Protein AF-A0A158D4U9-F1 (afdb_monomer)

Solvent-accessible surface area (backbone atoms only — not comparable to full-atom values): 8202 Å² total; per-residue (Å²): 116,71,93,64,91,83,51,70,52,77,47,79,44,82,59,82,70,25,28,38,44,34,39,35,27,70,42,85,92,40,85,84,39,34,45,73,48,38,36,74,44,50,51,85,52,61,66,67,62,52,49,50,52,45,54,51,53,50,54,55,55,58,64,53,73,32,64,37,84,50,100,93,41,76,37,64,62,66,95,63,77,70,68,45,83,41,81,60,82,47,86,91,68,73,50,56,20,34,29,42,83,37,38,83,38,50,49,69,58,53,56,58,44,50,62,83,49,74,94,62,88,86,86,87,84,90,74,60,72,50,56,89,132

Sequence (133 aa):
MDDNDHEFHFRSLLLGDQLSLEAFELVGDDETAGYRFQILGEAESEPFALLGRLVQKMKRALSMKHLEPDAGRLLIANTTVRGRIEWNGEEHAPQPCVMIDGRRIEWNDLGAMLLAFEGWQFRLEMLDPSDEA

Organism: NCBI:txid1777136

InterPro domains:
  IPR056103 Domain of unknown function DUF7686 [PF24735] (2-63)
  IPR056130 Domain of unknown function DUF7713 [PF24828] (68-131)

Nearest PDB structures (foldseek):
  4z9c-assembly1_F  TM=3.359E-01  e=3.058E+00  Escherichia coli
  7k7h-assembly1_B  TM=2.308E-01  e=2.185E+00  Salmonella enterica subsp. enterica serovar Typhi str. CT18
  5h9m-assembly1_B  TM=3.360E-01  e=5.065E+00  Homo sapiens
  6p4t-assembly1_B  TM=1.968E-01  e=2.066E+00  Salmonella enterica subsp. enterica serovar Typhi str. CT18

pLDDT: mean 91.21, std 8.39, range [47.28, 97.62]

Foldseek 3Di:
DPPDDWDWDWDWDDDPQKIKIKIFTDDDPDSPFFDIAIAMDTNPDDVVVRVVVRVVLVVVQLVDAQWDDDPNAIAGPDQDWDWDWAWPPDDPDTDIWTQTSRHTGRPVSVVVNCVVVPPDDDDDDDDDRNDRD

Structure (mmCIF, N/CA/C/O backbone):
data_AF-A0A158D4U9-F1
#
_entry.id   AF-A0A158D4U9-F1
#
loop_
_atom_site.group_PDB
_atom_site.id
_atom_site.type_symbol
_atom_site.label_atom_id
_atom_site.label_alt_id
_atom_site.label_comp_id
_atom_site.label_asym_id
_atom_site.label_entity_id
_atom_site.label_seq_id
_atom_site.pdbx_PDB_ins_code
_atom_site.Cartn_x
_atom_site.Cartn_y
_atom_site.Cartn_z
_atom_site.occupancy
_atom_site.B_iso_or_equiv
_atom_site.auth_seq_id
_atom_site.auth_comp_id
_atom_site.auth_asym_id
_atom_site.auth_atom_id
_atom_site.pdbx_PDB_model_num
ATOM 1 N N . MET A 1 1 ? -2.105 -15.435 -5.630 1.00 47.28 1 MET A N 1
ATOM 2 C CA . MET A 1 1 ? -1.855 -15.099 -4.216 1.00 47.28 1 MET A CA 1
ATOM 3 C C . MET A 1 1 ? -0.358 -14.913 -4.117 1.00 47.28 1 MET A C 1
ATOM 5 O O . MET A 1 1 ? 0.331 -15.713 -4.740 1.00 47.28 1 MET A O 1
ATOM 9 N N . ASP A 1 2 ? 0.124 -13.831 -3.504 1.00 55.16 2 ASP A N 1
ATOM 10 C CA . ASP A 1 2 ? 1.565 -13.699 -3.251 1.00 55.16 2 ASP A CA 1
ATOM 11 C C . ASP A 1 2 ? 1.991 -14.921 -2.426 1.00 55.16 2 ASP A C 1
ATOM 13 O O . ASP A 1 2 ? 1.305 -15.253 -1.461 1.00 55.16 2 ASP A O 1
ATOM 17 N N . ASP A 1 3 ? 3.027 -15.641 -2.854 1.00 57.16 3 ASP A N 1
ATOM 18 C CA . ASP A 1 3 ? 3.502 -16.867 -2.179 1.00 57.16 3 ASP A CA 1
ATOM 19 C C . ASP A 1 3 ? 4.420 -16.537 -0.986 1.00 57.16 3 ASP A C 1
ATOM 21 O O . ASP A 1 3 ? 5.090 -17.402 -0.431 1.00 57.16 3 ASP A O 1
ATOM 25 N N . ASN A 1 4 ? 4.472 -15.256 -0.611 1.00 70.44 4 ASN A N 1
ATOM 26 C CA . ASN A 1 4 ? 5.201 -14.773 0.545 1.00 70.44 4 ASN A CA 1
ATOM 27 C C . ASN A 1 4 ? 4.268 -14.710 1.753 1.00 70.44 4 ASN A C 1
ATOM 29 O O . ASN A 1 4 ? 3.173 -14.147 1.687 1.00 70.44 4 ASN A O 1
ATOM 33 N N . ASP A 1 5 ? 4.742 -15.242 2.874 1.00 84.44 5 ASP A N 1
ATOM 34 C CA . ASP A 1 5 ? 4.102 -15.026 4.161 1.00 84.44 5 ASP A CA 1
ATOM 35 C C . ASP A 1 5 ? 4.150 -13.531 4.503 1.00 84.44 5 ASP A C 1
ATOM 37 O O . ASP A 1 5 ? 5.213 -12.907 4.490 1.00 84.44 5 ASP A O 1
ATOM 41 N N . HIS A 1 6 ? 2.984 -12.962 4.805 1.00 89.88 6 HIS A N 1
ATOM 42 C CA . HIS A 1 6 ? 2.847 -11.582 5.254 1.00 89.88 6 HIS A CA 1
ATOM 43 C C . HIS A 1 6 ? 2.480 -11.569 6.740 1.00 89.88 6 HIS A C 1
ATOM 45 O O . HIS A 1 6 ? 1.415 -12.062 7.127 1.00 89.88 6 HIS A O 1
ATOM 51 N N . GLU A 1 7 ? 3.335 -10.977 7.568 1.00 92.19 7 GLU A N 1
ATOM 52 C CA . GLU A 1 7 ? 3.076 -10.773 8.992 1.00 92.19 7 GLU A CA 1
ATOM 53 C C . GLU A 1 7 ? 2.678 -9.319 9.251 1.00 92.19 7 GLU A C 1
ATOM 55 O O . GLU A 1 7 ? 3.289 -8.401 8.710 1.00 92.19 7 GLU A O 1
ATOM 60 N N . PHE A 1 8 ? 1.645 -9.104 10.072 1.00 94.25 8 PHE A N 1
ATOM 61 C CA . PHE A 1 8 ? 1.103 -7.772 10.336 1.00 94.25 8 PHE A CA 1
ATOM 62 C C . PHE A 1 8 ? 0.988 -7.472 11.829 1.00 94.25 8 PHE A C 1
ATOM 64 O O . PHE A 1 8 ? 0.409 -8.252 12.589 1.00 94.25 8 PHE A O 1
ATOM 71 N N . HIS A 1 9 ? 1.425 -6.276 12.223 1.00 94.12 9 HIS A N 1
ATOM 72 C CA . HIS A 1 9 ? 1.076 -5.664 13.501 1.00 94.12 9 HIS A CA 1
ATOM 73 C C . HIS A 1 9 ? -0.171 -4.798 13.366 1.00 94.12 9 HIS A C 1
ATOM 75 O O . HIS A 1 9 ? -0.290 -3.993 12.443 1.00 94.12 9 HIS A O 1
ATOM 81 N N . PHE A 1 10 ? -1.083 -4.933 14.329 1.00 95.44 10 PHE A N 1
ATOM 82 C CA . PHE A 1 10 ? -2.295 -4.126 14.412 1.00 95.44 10 PHE A CA 1
ATOM 83 C C . PHE A 1 10 ? -2.167 -3.081 15.511 1.00 95.44 10 PHE A C 1
ATOM 85 O O . PHE A 1 10 ? -1.710 -3.375 16.617 1.00 95.44 10 PHE A O 1
ATOM 92 N N . ARG A 1 11 ? -2.627 -1.865 15.220 1.00 95.00 11 ARG A N 1
ATOM 93 C CA . ARG A 1 11 ? -2.657 -0.760 16.175 1.00 95.00 11 ARG A CA 1
ATOM 94 C C . ARG A 1 11 ? -4.037 -0.132 16.204 1.00 95.00 11 ARG A C 1
ATOM 96 O O . ARG A 1 11 ? -4.587 0.208 15.164 1.00 95.00 11 ARG A O 1
ATOM 103 N N . SER A 1 12 ? -4.568 0.042 17.407 1.00 94.69 12 SER A N 1
ATOM 104 C CA . SER A 1 12 ? -5.814 0.763 17.651 1.00 94.69 12 SER A CA 1
ATOM 105 C C . SER A 1 12 ? -5.493 2.109 18.289 1.00 94.69 12 SER A C 1
ATOM 107 O O . SER A 1 12 ? -4.764 2.159 19.279 1.00 94.69 12 SER A O 1
ATOM 109 N N . LEU A 1 13 ? -6.042 3.190 17.746 1.00 94.50 13 LEU A N 1
ATOM 110 C CA . LEU A 1 13 ? -5.866 4.555 18.236 1.00 94.50 13 LEU A CA 1
ATOM 111 C C . LEU A 1 13 ? -7.242 5.172 18.504 1.00 94.50 13 LEU A C 1
ATOM 113 O O . LEU A 1 13 ? -8.084 5.219 17.612 1.00 94.50 13 LEU A O 1
ATOM 117 N N . LEU A 1 14 ? -7.463 5.660 19.725 1.00 94.38 14 LEU A N 1
ATOM 118 C CA . LEU A 1 14 ? -8.637 6.466 20.069 1.00 94.38 14 LEU A CA 1
ATOM 119 C C . LEU A 1 14 ? -8.307 7.939 19.826 1.00 94.38 14 LEU A C 1
ATOM 121 O O . LEU A 1 14 ? -7.424 8.501 20.476 1.00 94.38 14 LEU A O 1
ATOM 125 N N . LEU A 1 15 ? -9.008 8.549 18.878 1.00 92.56 15 LEU A N 1
ATOM 126 C CA . LEU A 1 15 ? -8.791 9.906 18.388 1.00 92.56 15 LEU A CA 1
ATOM 127 C C . LEU A 1 15 ? -10.029 10.757 18.692 1.00 92.56 15 LEU A C 1
ATOM 129 O O . LEU A 1 15 ? -10.782 11.128 17.799 1.00 92.56 15 LEU A O 1
ATOM 133 N N . GLY A 1 16 ? -10.267 11.040 19.974 1.00 92.50 16 GLY A N 1
ATOM 134 C CA . GLY A 1 16 ? -11.455 11.784 20.399 1.00 92.50 16 GLY A CA 1
ATOM 135 C C . GLY A 1 16 ? -12.738 10.988 20.156 1.00 92.50 16 GLY A C 1
ATOM 136 O O . GLY A 1 16 ? -12.972 9.987 20.829 1.00 92.50 16 GLY A O 1
ATOM 137 N N . ASP A 1 17 ? -13.560 11.443 19.214 1.00 94.38 17 ASP A N 1
ATOM 138 C CA . ASP A 1 17 ? -14.808 10.800 18.787 1.00 94.38 17 ASP A CA 1
ATOM 139 C C . ASP A 1 17 ? -14.606 9.736 17.693 1.00 94.38 17 ASP A C 1
ATOM 141 O O . ASP A 1 17 ? -15.576 9.129 17.234 1.00 94.38 17 ASP A O 1
ATOM 145 N N . GLN A 1 18 ? -13.356 9.456 17.315 1.00 95.44 18 GLN A N 1
ATOM 146 C CA 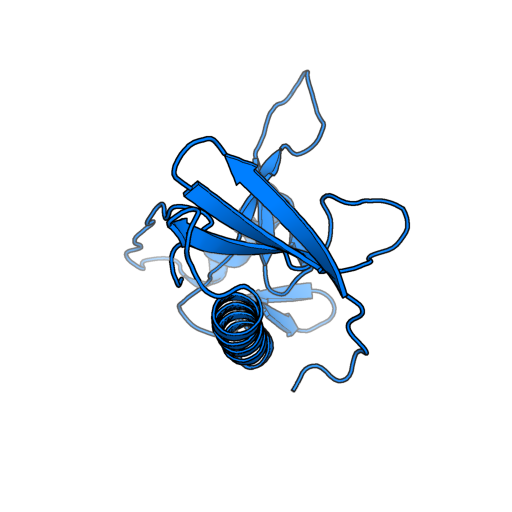. GLN A 1 18 ? -12.999 8.447 16.321 1.00 95.44 18 GLN A CA 1
ATOM 147 C C . GLN A 1 18 ? -12.160 7.304 16.900 1.00 95.44 18 GLN A C 1
ATOM 149 O O . GLN A 1 18 ? -11.368 7.468 17.830 1.00 95.44 18 GLN A O 1
ATOM 154 N N . LEU A 1 19 ? -12.295 6.133 16.284 1.00 94.88 19 LEU A N 1
ATOM 155 C CA . LEU A 1 19 ? -11.451 4.961 16.474 1.00 94.88 19 LEU A CA 1
ATOM 156 C C . LEU A 1 19 ? -10.737 4.659 15.153 1.00 94.88 19 LEU A C 1
ATOM 158 O O . LEU A 1 19 ? -11.383 4.356 14.151 1.00 94.88 19 LEU A O 1
ATOM 162 N N . SER A 1 20 ? -9.407 4.721 15.148 1.00 96.12 20 SER A N 1
ATOM 163 C CA . SER A 1 20 ? -8.584 4.285 14.019 1.00 96.12 20 SER A CA 1
ATOM 164 C C . SER A 1 20 ? -8.016 2.903 14.297 1.00 96.12 20 SER A C 1
ATOM 166 O O . SER A 1 20 ? -7.442 2.664 15.362 1.00 96.12 20 SER A O 1
ATOM 168 N N . LEU A 1 21 ? -8.172 1.996 13.337 1.00 97.25 21 LEU A N 1
ATOM 169 C CA . LEU A 1 21 ? -7.513 0.701 13.354 1.00 97.25 21 LEU A CA 1
ATOM 170 C C . LEU A 1 21 ? -6.584 0.599 12.149 1.00 97.25 21 LEU A C 1
ATOM 172 O O . LEU A 1 21 ? -7.001 0.753 11.000 1.00 97.25 21 LEU A O 1
ATOM 176 N N . GLU A 1 22 ? -5.319 0.334 12.434 1.00 96.19 22 GLU A N 1
ATOM 177 C CA . GLU A 1 22 ? -4.237 0.285 11.465 1.00 96.19 22 GLU A CA 1
ATOM 178 C C . GLU A 1 22 ? -3.595 -1.103 11.449 1.00 96.19 22 GLU A C 1
ATOM 180 O O . GLU A 1 22 ? -3.533 -1.776 12.480 1.00 96.19 22 GLU A O 1
ATOM 185 N N . ALA A 1 23 ? -3.095 -1.511 10.285 1.00 95.81 23 ALA A N 1
ATOM 186 C CA . ALA A 1 23 ? -2.261 -2.693 10.111 1.00 95.81 23 ALA A CA 1
ATOM 187 C C . ALA A 1 23 ? -0.984 -2.326 9.349 1.00 95.81 23 ALA A C 1
ATOM 189 O O . ALA A 1 23 ? -1.052 -1.614 8.344 1.00 95.81 23 ALA A O 1
ATOM 190 N N . PHE A 1 24 ? 0.151 -2.838 9.819 1.00 93.44 24 PHE A N 1
ATOM 191 C CA . PHE A 1 24 ? 1.490 -2.594 9.281 1.00 93.44 24 PHE A CA 1
ATOM 192 C C . PHE A 1 24 ? 2.162 -3.926 9.025 1.00 93.44 24 PHE A C 1
ATOM 194 O O . PHE A 1 24 ? 2.216 -4.759 9.930 1.00 93.44 24 PHE A O 1
ATOM 201 N N . GLU A 1 25 ? 2.633 -4.137 7.806 1.00 93.81 25 GLU A N 1
ATOM 202 C CA . GLU A 1 25 ? 3.420 -5.316 7.486 1.00 93.81 25 GLU A CA 1
ATOM 203 C C . GLU A 1 25 ? 4.803 -5.227 8.135 1.00 93.81 25 GLU A C 1
ATOM 205 O O . GLU A 1 25 ? 5.438 -4.174 8.126 1.00 93.81 25 GLU A O 1
ATOM 210 N N . LEU A 1 26 ? 5.280 -6.340 8.684 1.00 88.94 26 LEU A N 1
ATOM 211 C CA . LEU A 1 26 ? 6.629 -6.434 9.223 1.00 88.94 26 LEU A CA 1
ATOM 212 C C . LEU A 1 26 ? 7.617 -6.735 8.098 1.00 88.94 26 LEU A C 1
ATOM 214 O O . LEU A 1 26 ? 7.753 -7.878 7.662 1.00 88.94 26 LEU A O 1
ATOM 218 N N . VAL A 1 27 ? 8.317 -5.700 7.634 1.00 84.25 27 VAL A N 1
ATOM 219 C CA . VAL A 1 27 ? 9.345 -5.811 6.593 1.00 84.25 27 VAL A CA 1
ATOM 220 C C . VAL A 1 27 ? 10.684 -5.314 7.134 1.00 84.25 27 VAL A C 1
ATOM 222 O O . VAL A 1 27 ? 11.019 -4.135 7.047 1.00 84.25 27 VAL A O 1
ATOM 225 N N . GLY A 1 28 ? 11.478 -6.235 7.687 1.00 76.62 28 GLY A N 1
ATOM 226 C CA . GLY A 1 28 ? 12.764 -5.897 8.304 1.00 76.62 28 GLY A CA 1
ATOM 227 C C . GLY A 1 28 ? 12.606 -4.918 9.474 1.00 76.62 28 GLY A C 1
ATOM 228 O O . GLY A 1 28 ? 11.664 -5.041 10.252 1.00 76.62 28 GLY A O 1
ATOM 229 N N . ASP A 1 29 ? 13.522 -3.952 9.581 1.00 68.56 29 ASP A N 1
ATOM 230 C CA . ASP A 1 29 ? 13.524 -2.929 10.643 1.00 68.56 29 ASP A CA 1
ATOM 231 C C . ASP A 1 29 ? 12.821 -1.614 10.233 1.00 68.56 29 ASP A C 1
ATOM 233 O O . ASP A 1 29 ? 12.822 -0.648 10.996 1.00 68.56 29 ASP A O 1
ATOM 237 N N . ASP A 1 30 ? 12.247 -1.542 9.026 1.00 70.69 30 ASP A N 1
ATOM 238 C CA . ASP A 1 30 ? 11.625 -0.326 8.493 1.00 70.69 30 ASP A CA 1
ATOM 239 C C . ASP A 1 30 ? 10.093 -0.394 8.593 1.00 70.69 30 ASP A C 1
ATOM 241 O O . ASP A 1 30 ? 9.421 -0.986 7.752 1.00 70.69 30 ASP A O 1
ATOM 245 N N . GLU A 1 31 ? 9.526 0.269 9.606 1.00 63.50 31 GLU A N 1
ATOM 246 C CA . GLU A 1 31 ? 8.068 0.370 9.799 1.00 63.50 31 GLU A CA 1
ATOM 247 C C . GLU A 1 31 ? 7.343 1.134 8.669 1.00 63.50 31 GLU A C 1
ATOM 249 O O . GLU A 1 31 ? 6.109 1.128 8.607 1.00 63.50 31 GLU A O 1
ATOM 254 N N . THR A 1 32 ? 8.079 1.827 7.791 1.00 69.75 32 THR A N 1
ATOM 255 C CA . THR A 1 32 ? 7.515 2.522 6.622 1.00 69.75 32 THR A CA 1
ATOM 256 C C . THR A 1 32 ? 7.455 1.634 5.379 1.00 69.75 32 THR A C 1
ATOM 258 O O . THR A 1 32 ? 6.706 1.939 4.439 1.00 69.75 32 THR A O 1
ATOM 261 N N . ALA A 1 33 ? 8.185 0.517 5.389 1.00 76.38 33 ALA A N 1
ATOM 262 C CA . ALA A 1 33 ? 8.176 -0.480 4.335 1.00 76.38 33 ALA A CA 1
ATOM 263 C C . ALA A 1 33 ? 6.926 -1.377 4.416 1.00 76.38 33 ALA A C 1
ATOM 265 O O . ALA A 1 33 ? 6.164 -1.363 5.380 1.00 76.38 33 ALA A O 1
ATOM 266 N N . GLY A 1 34 ? 6.675 -2.139 3.352 1.00 91.56 34 GLY A N 1
ATOM 267 C CA . GLY A 1 34 ? 5.539 -3.051 3.284 1.00 91.56 34 GLY A CA 1
ATOM 268 C C . GLY A 1 34 ? 4.156 -2.421 3.080 1.00 91.56 34 GLY A C 1
ATOM 269 O O . GLY A 1 34 ? 3.954 -1.216 2.836 1.00 91.56 34 GLY A O 1
ATOM 270 N N . TYR A 1 35 ? 3.157 -3.295 3.143 1.00 93.94 35 TYR A N 1
ATOM 271 C CA . TYR A 1 35 ? 1.751 -2.929 3.134 1.00 93.94 35 TYR A CA 1
ATOM 272 C C . TYR A 1 35 ? 1.363 -2.191 4.419 1.00 93.94 35 TYR A C 1
ATOM 274 O O . TYR A 1 35 ? 1.741 -2.558 5.530 1.00 93.94 35 TYR A O 1
ATOM 282 N N . ARG A 1 36 ? 0.511 -1.177 4.261 1.00 94.69 36 ARG A N 1
ATOM 283 C CA . ARG A 1 36 ? -0.117 -0.461 5.369 1.00 94.69 36 ARG A CA 1
ATOM 284 C C . ARG A 1 36 ? -1.582 -0.244 5.055 1.00 94.69 36 ARG A C 1
ATOM 286 O O . ARG A 1 36 ? -1.928 0.135 3.937 1.00 94.69 36 ARG A O 1
ATOM 293 N N . PHE A 1 37 ? -2.424 -0.454 6.054 1.00 95.81 37 PHE A N 1
ATOM 294 C CA . PHE A 1 37 ? -3.864 -0.294 5.939 1.00 95.81 37 PHE A CA 1
ATOM 295 C C . PHE A 1 37 ? -4.396 0.488 7.128 1.00 95.81 37 PHE A C 1
ATOM 297 O O . PHE A 1 37 ? -3.902 0.340 8.243 1.00 95.81 37 PHE A O 1
ATOM 304 N N . GLN A 1 38 ? -5.430 1.285 6.892 1.00 96.50 38 GLN A N 1
ATOM 305 C CA . GLN A 1 38 ? -6.166 1.983 7.935 1.00 96.50 38 GLN A CA 1
ATOM 306 C C . GLN A 1 38 ? -7.664 1.873 7.664 1.00 96.50 38 GLN A C 1
ATOM 308 O O . GLN A 1 38 ? -8.098 1.767 6.512 1.00 96.50 38 GLN A O 1
ATOM 313 N N . ILE A 1 39 ? -8.448 1.895 8.734 1.00 97.06 39 ILE A N 1
ATOM 314 C CA . ILE A 1 39 ? -9.880 2.149 8.695 1.00 97.06 39 ILE A CA 1
ATOM 315 C C . ILE A 1 39 ? -10.263 3.046 9.872 1.00 97.06 39 ILE A C 1
ATOM 317 O O . ILE A 1 39 ? -9.723 2.900 10.970 1.00 97.06 39 ILE A O 1
ATOM 321 N N . LEU A 1 40 ? -11.197 3.963 9.634 1.00 95.88 40 LEU A N 1
ATOM 322 C CA . LEU A 1 40 ? -11.774 4.816 10.666 1.00 95.88 40 LEU A CA 1
ATOM 323 C C . LEU A 1 40 ? -13.187 4.336 11.009 1.00 95.88 40 LEU A C 1
ATOM 325 O O . LEU A 1 40 ? -13.957 3.911 10.142 1.00 95.88 40 LEU A O 1
ATOM 329 N N . GLY A 1 41 ? -13.514 4.403 12.291 1.00 94.88 41 GLY A N 1
ATOM 330 C CA . GLY A 1 41 ? -14.856 4.257 12.834 1.00 94.88 41 GLY A CA 1
ATOM 331 C C . GLY A 1 41 ? -15.135 5.348 13.864 1.00 94.88 41 GLY A C 1
ATOM 332 O O . GLY A 1 41 ? -14.249 6.115 14.236 1.00 94.88 41 GLY A O 1
ATOM 333 N N . GLU A 1 42 ? -16.370 5.408 14.343 1.00 95.31 42 GLU A N 1
ATOM 334 C CA . GLU A 1 42 ? -16.730 6.207 15.519 1.00 95.31 42 GLU A CA 1
ATOM 335 C C . GLU A 1 42 ? -16.095 5.597 16.779 1.00 95.31 42 GLU A C 1
ATOM 337 O O . GLU A 1 42 ? -15.865 4.386 16.821 1.00 95.31 42 GLU A O 1
ATOM 342 N N . ALA A 1 43 ? -15.841 6.394 17.818 1.00 92.00 43 ALA A N 1
ATOM 343 C CA . ALA A 1 43 ? -15.219 5.932 19.065 1.00 92.00 43 ALA A CA 1
ATOM 344 C C . ALA A 1 43 ? -15.986 4.787 19.751 1.00 92.00 43 ALA A C 1
ATOM 346 O O . ALA A 1 43 ? -15.375 3.946 20.407 1.00 92.00 43 ALA A O 1
ATOM 347 N N . GLU A 1 44 ? -17.309 4.729 19.572 1.00 91.88 44 GLU A N 1
ATOM 348 C CA . GLU A 1 44 ? -18.171 3.672 20.122 1.00 91.88 44 GLU A CA 1
ATOM 349 C C . GLU A 1 44 ? -18.337 2.465 19.182 1.00 91.88 44 GLU A C 1
ATOM 351 O O . GLU A 1 44 ? -19.089 1.535 19.481 1.00 91.88 44 GLU A O 1
ATOM 356 N N . SER A 1 45 ? -17.635 2.452 18.044 1.00 92.88 45 SER A N 1
ATOM 357 C CA . SER A 1 45 ? -17.655 1.320 17.116 1.00 92.88 45 SER A CA 1
ATOM 358 C C . SER A 1 45 ? -17.175 0.047 17.804 1.00 92.88 45 SER A C 1
ATOM 360 O O . SER A 1 45 ? -16.178 0.051 18.525 1.00 92.88 45 SER A O 1
ATOM 362 N N . GLU A 1 46 ? -17.840 -1.072 17.517 1.00 93.75 46 GLU A N 1
ATOM 363 C CA . GLU A 1 46 ? -17.425 -2.377 18.031 1.00 93.75 46 GLU A CA 1
ATOM 364 C C . GLU A 1 46 ? -16.047 -2.762 17.437 1.00 93.75 46 GLU A C 1
ATOM 366 O O . GLU A 1 46 ? -15.923 -2.880 16.208 1.00 93.75 46 GLU A O 1
ATOM 371 N N . PRO A 1 47 ? -14.995 -2.936 18.265 1.00 88.69 47 PRO A N 1
ATOM 372 C CA . PRO A 1 47 ? -13.629 -3.089 17.768 1.00 88.69 47 PRO A CA 1
ATOM 373 C C . PRO A 1 47 ? -13.410 -4.315 16.875 1.00 88.69 47 PRO A C 1
ATOM 375 O O . PRO A 1 47 ? -12.665 -4.232 15.896 1.00 88.69 47 PRO A O 1
ATOM 378 N N . PHE A 1 48 ? -14.054 -5.451 17.163 1.00 93.62 48 PHE A N 1
ATOM 379 C CA . PHE A 1 48 ? -13.861 -6.669 16.373 1.00 93.62 48 PHE A CA 1
ATOM 380 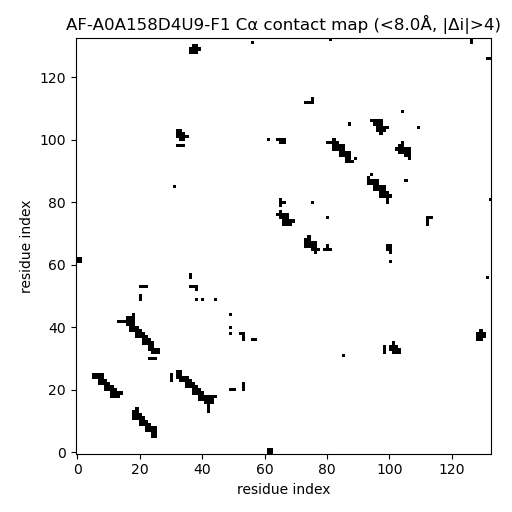C C . PHE A 1 48 ? -14.553 -6.604 15.008 1.00 93.62 48 PHE A C 1
ATOM 382 O O . PHE A 1 48 ? -14.031 -7.138 14.028 1.00 93.62 48 PHE A O 1
ATOM 389 N N . ALA A 1 49 ? -15.678 -5.902 14.897 1.00 94.88 49 ALA A N 1
ATOM 390 C CA . ALA A 1 49 ? -16.329 -5.603 13.632 1.00 94.88 49 ALA A CA 1
ATOM 391 C C . ALA A 1 49 ? -15.445 -4.698 12.763 1.00 94.88 49 ALA A C 1
ATOM 393 O O . ALA A 1 49 ? -15.296 -4.945 11.560 1.00 94.88 49 ALA A O 1
ATOM 394 N N . LEU A 1 50 ? -14.807 -3.688 13.367 1.00 95.31 50 LEU A N 1
ATOM 395 C CA . LEU A 1 50 ? -13.865 -2.812 12.669 1.00 95.31 50 LEU A CA 1
ATOM 396 C C . LEU A 1 50 ? -12.617 -3.583 12.205 1.00 95.31 50 LEU A C 1
ATOM 398 O O . LEU A 1 50 ? -12.211 -3.453 11.048 1.00 95.31 50 LEU A O 1
ATOM 402 N N . LEU A 1 51 ? -12.084 -4.470 13.052 1.00 96.38 51 LEU A N 1
ATOM 403 C CA . LEU A 1 51 ? -11.010 -5.402 12.692 1.00 96.38 51 LEU A CA 1
ATOM 404 C C . LEU A 1 51 ? -11.414 -6.326 11.544 1.00 96.38 51 LEU A C 1
ATOM 406 O O . LEU A 1 51 ? -10.652 -6.495 10.595 1.00 96.38 51 LEU A O 1
ATOM 410 N N . GLY A 1 52 ? -12.626 -6.878 11.581 1.00 96.88 52 GLY A N 1
ATOM 411 C CA . GLY A 1 52 ? -13.165 -7.693 10.499 1.00 96.88 52 GLY A CA 1
ATOM 412 C C . GLY A 1 52 ? -13.150 -6.945 9.165 1.00 96.88 52 GLY A C 1
ATOM 413 O O . GLY A 1 52 ? -12.676 -7.487 8.166 1.00 96.88 52 GLY A O 1
ATOM 414 N N . ARG A 1 53 ? -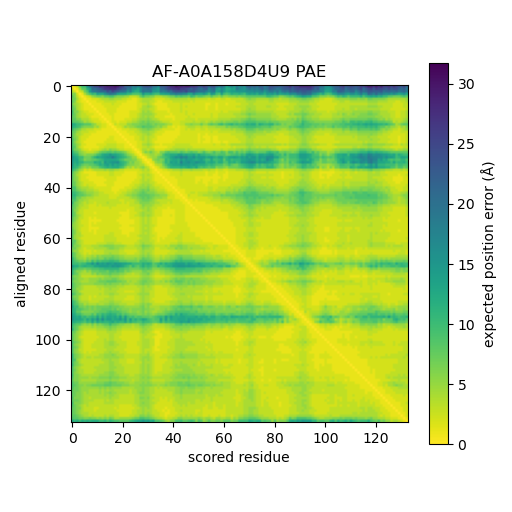13.592 -5.680 9.147 1.00 96.81 53 ARG A N 1
ATOM 415 C CA . ARG A 1 53 ? -13.542 -4.824 7.948 1.00 96.81 53 ARG A CA 1
ATOM 416 C C . ARG A 1 53 ? -12.112 -4.568 7.475 1.00 96.81 53 ARG A C 1
ATOM 418 O O . ARG A 1 53 ? -11.861 -4.688 6.274 1.00 96.81 53 ARG A O 1
ATOM 425 N N . LEU A 1 54 ? -11.188 -4.267 8.389 1.00 97.62 54 LEU A N 1
ATOM 426 C CA . LEU A 1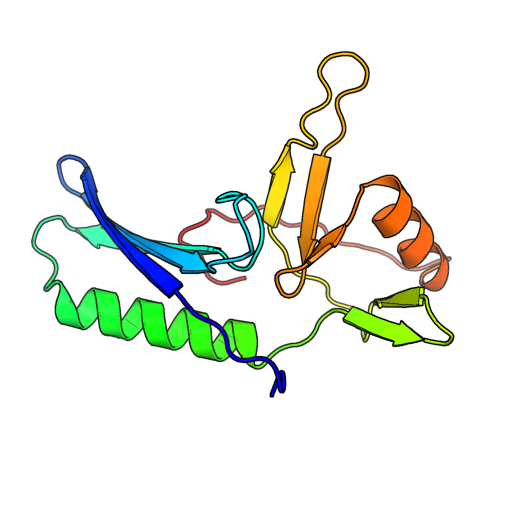 54 ? -9.776 -4.058 8.062 1.00 97.62 54 LEU A CA 1
ATOM 427 C C . LEU A 1 54 ? -9.164 -5.311 7.422 1.00 97.62 54 LEU A C 1
ATOM 429 O O . LEU A 1 54 ? -8.575 -5.224 6.349 1.00 97.62 54 LEU A O 1
ATOM 433 N N . VAL A 1 55 ? -9.394 -6.492 8.001 1.00 96.94 55 VAL A N 1
ATOM 434 C CA . VAL A 1 55 ? -8.914 -7.769 7.449 1.00 96.94 55 VAL A CA 1
ATOM 435 C C . VAL A 1 55 ? -9.485 -8.034 6.051 1.00 96.94 55 VAL A C 1
ATOM 437 O O . VAL A 1 55 ? -8.776 -8.551 5.187 1.00 96.94 55 VAL A O 1
ATOM 440 N N . GLN A 1 56 ? -10.744 -7.671 5.779 1.00 96.94 56 GLN A N 1
ATOM 441 C CA . GLN A 1 56 ? -11.294 -7.792 4.423 1.00 96.94 56 GLN A CA 1
ATOM 442 C C . GLN A 1 56 ? -10.618 -6.836 3.430 1.00 96.94 56 GLN A C 1
ATOM 444 O O . GLN A 1 56 ? -10.314 -7.259 2.315 1.00 96.94 56 GLN A O 1
ATOM 449 N N . LYS A 1 57 ? -10.345 -5.585 3.828 1.00 96.12 57 LYS A N 1
ATOM 450 C CA . LYS A 1 57 ? -9.576 -4.616 3.022 1.00 96.12 57 LYS A CA 1
ATOM 451 C C . LYS A 1 57 ? -8.177 -5.158 2.703 1.00 96.12 57 LYS A C 1
ATOM 453 O O . LYS A 1 57 ? -7.787 -5.193 1.539 1.00 96.12 57 LYS A O 1
ATOM 458 N N . MET A 1 58 ? -7.478 -5.698 3.705 1.00 95.56 58 MET A N 1
ATOM 459 C CA . MET A 1 58 ? -6.162 -6.334 3.540 1.00 95.56 58 MET A CA 1
ATOM 460 C C . MET A 1 58 ? -6.201 -7.481 2.524 1.00 95.56 58 MET A C 1
ATOM 462 O O . MET A 1 58 ? -5.412 -7.508 1.586 1.00 95.56 58 MET A O 1
ATOM 466 N N . LYS A 1 59 ? -7.150 -8.417 2.669 1.00 94.62 59 LYS A N 1
ATOM 467 C CA . LYS A 1 59 ? -7.280 -9.569 1.761 1.00 94.62 59 LYS A CA 1
ATOM 468 C C . LYS A 1 59 ? -7.538 -9.151 0.316 1.00 94.62 59 LYS A C 1
ATOM 470 O O . LYS A 1 59 ? -6.963 -9.747 -0.591 1.00 94.62 59 LYS A O 1
ATOM 475 N N . ARG A 1 60 ? -8.386 -8.139 0.097 1.00 94.38 60 ARG A N 1
ATOM 476 C CA . ARG A 1 60 ? -8.642 -7.598 -1.245 1.00 94.38 60 ARG A CA 1
ATOM 477 C C . ARG A 1 60 ? -7.374 -7.006 -1.844 1.00 94.38 60 ARG A C 1
ATOM 479 O O . ARG A 1 60 ? -7.010 -7.394 -2.952 1.00 94.38 60 ARG A O 1
ATOM 486 N N . ALA A 1 61 ? -6.676 -6.151 -1.100 1.00 93.12 61 ALA A N 1
ATOM 487 C CA . ALA A 1 61 ? -5.434 -5.539 -1.560 1.00 93.12 61 ALA A CA 1
ATOM 488 C C . ALA A 1 61 ? -4.354 -6.583 -1.891 1.00 93.12 61 ALA A C 1
ATOM 490 O O . ALA A 1 61 ? -3.808 -6.556 -2.985 1.00 93.12 61 ALA A O 1
ATOM 491 N N . LEU A 1 62 ? -4.121 -7.563 -1.011 1.00 92.94 62 LEU A N 1
ATOM 492 C CA . LEU A 1 62 ? -3.131 -8.633 -1.219 1.00 92.94 62 LEU A CA 1
ATOM 493 C C . 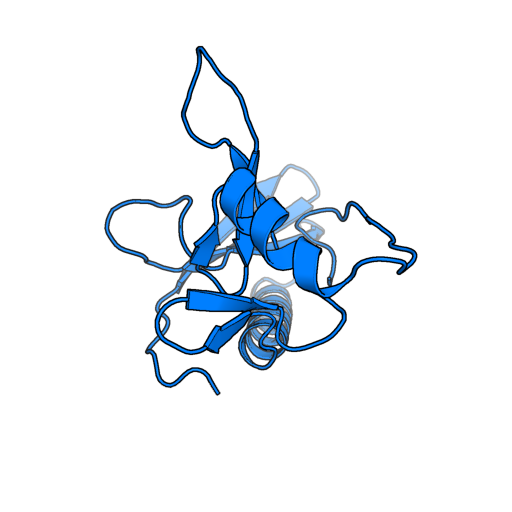LEU A 1 62 ? -3.476 -9.574 -2.388 1.00 92.94 62 LEU A C 1
ATOM 495 O O . LEU A 1 62 ? -2.601 -10.252 -2.929 1.00 92.94 62 LEU A O 1
ATOM 499 N N . SER A 1 63 ? -4.753 -9.650 -2.775 1.00 92.50 63 SER A N 1
ATOM 500 C CA . SER A 1 63 ? -5.192 -10.462 -3.915 1.00 92.50 63 SER A CA 1
ATOM 501 C C . SER A 1 63 ? -4.937 -9.804 -5.274 1.00 92.50 63 SER A C 1
ATOM 503 O O . SER A 1 63 ? -4.960 -10.497 -6.292 1.00 92.50 63 SER A O 1
ATOM 505 N N . MET A 1 64 ? -4.686 -8.493 -5.293 1.00 92.00 64 MET A N 1
ATOM 506 C CA . MET A 1 64 ? -4.395 -7.722 -6.497 1.00 92.00 64 MET A CA 1
ATOM 507 C C . MET A 1 64 ? -2.888 -7.493 -6.613 1.00 92.00 64 MET A C 1
ATOM 509 O O . MET A 1 64 ? -2.217 -7.220 -5.623 1.00 92.00 64 MET A O 1
ATOM 513 N N . LYS A 1 65 ? -2.360 -7.622 -7.831 1.00 93.31 65 LYS A N 1
ATOM 514 C CA . LYS A 1 65 ? -0.962 -7.323 -8.144 1.00 93.31 65 LYS A CA 1
ATOM 515 C C . LYS A 1 65 ? -0.897 -6.253 -9.217 1.00 93.31 65 LYS A C 1
ATOM 517 O O . LYS A 1 65 ? -1.553 -6.361 -10.255 1.00 93.31 65 LYS A O 1
ATOM 522 N N . HIS A 1 66 ? -0.134 -5.214 -8.926 1.00 95.94 66 HIS A N 1
ATOM 523 C CA . HIS A 1 66 ? 0.129 -4.082 -9.798 1.00 95.94 66 HIS A CA 1
ATOM 524 C C . HIS A 1 66 ? 1.496 -4.183 -10.469 1.00 95.94 66 HIS A C 1
ATOM 526 O O . HIS A 1 66 ? 1.683 -3.582 -11.527 1.00 95.94 66 HIS A O 1
ATOM 532 N N . LEU A 1 67 ? 2.422 -4.944 -9.883 1.00 95.19 67 LEU A N 1
ATOM 533 C CA . LEU A 1 67 ? 3.753 -5.174 -10.420 1.00 95.19 67 LEU A CA 1
ATOM 534 C C . LEU A 1 67 ? 3.946 -6.630 -10.836 1.00 95.19 67 LEU A C 1
ATOM 536 O O . LEU A 1 67 ? 3.491 -7.554 -10.161 1.00 95.19 67 LEU A O 1
ATOM 540 N N . GLU A 1 68 ? 4.695 -6.828 -11.914 1.00 94.06 68 GLU A N 1
ATOM 541 C CA . GLU A 1 68 ? 5.161 -8.141 -12.344 1.00 94.06 68 GLU A CA 1
ATOM 542 C C . GLU A 1 68 ? 6.662 -8.121 -12.663 1.00 94.06 68 GLU A C 1
ATOM 544 O O . GLU A 1 68 ? 7.195 -7.093 -13.096 1.00 94.06 68 GLU A O 1
ATOM 549 N N . PRO A 1 69 ? 7.380 -9.228 -12.411 1.00 91.25 69 PRO A N 1
ATOM 550 C CA . PRO A 1 69 ? 8.771 -9.345 -12.805 1.00 91.25 69 PRO A CA 1
ATOM 551 C C . PRO A 1 69 ? 8.884 -9.612 -14.312 1.00 91.25 69 PRO A C 1
ATOM 553 O O . PRO A 1 69 ? 8.291 -10.557 -14.824 1.00 91.25 69 PRO A O 1
ATOM 556 N N . ASP A 1 70 ? 9.733 -8.850 -14.996 1.00 88.94 70 ASP A N 1
ATOM 557 C CA . ASP A 1 70 ? 10.127 -9.089 -16.385 1.00 88.94 70 ASP A CA 1
ATOM 558 C C . ASP A 1 70 ? 11.642 -8.947 -16.538 1.00 88.94 70 ASP A C 1
ATOM 560 O O . ASP A 1 70 ? 12.219 -7.910 -16.215 1.00 88.94 70 ASP A O 1
ATOM 564 N N . ALA A 1 71 ? 12.305 -10.012 -16.995 1.00 85.69 71 ALA A N 1
ATOM 565 C CA . ALA A 1 71 ? 13.747 -10.037 -17.266 1.00 85.69 71 ALA A CA 1
ATOM 566 C C . ALA A 1 71 ? 14.638 -9.396 -16.167 1.00 85.69 71 ALA A C 1
ATOM 568 O O . ALA A 1 71 ? 15.642 -8.743 -16.459 1.00 85.69 71 ALA A O 1
ATOM 569 N N . GLY A 1 72 ? 14.286 -9.587 -14.889 1.00 82.50 72 GLY A N 1
ATOM 570 C CA . GLY A 1 72 ? 15.027 -9.037 -13.743 1.00 82.50 72 GLY A CA 1
ATOM 571 C C . GLY A 1 72 ? 14.688 -7.583 -13.386 1.00 82.50 72 GLY A C 1
ATOM 572 O O . GLY A 1 72 ? 15.361 -6.993 -12.544 1.00 82.50 72 GLY A O 1
ATOM 573 N N . ARG A 1 73 ? 13.654 -7.006 -14.001 1.00 86.19 73 ARG A N 1
ATOM 574 C CA . ARG A 1 73 ? 13.072 -5.697 -13.679 1.00 86.19 73 ARG A CA 1
ATOM 575 C C . ARG A 1 73 ? 11.638 -5.869 -13.185 1.00 86.19 73 ARG A C 1
ATOM 577 O O . ARG A 1 73 ? 11.031 -6.914 -13.392 1.00 86.19 73 ARG A O 1
ATOM 584 N N . LEU A 1 74 ? 11.107 -4.845 -12.526 1.00 91.44 74 LEU A N 1
ATOM 585 C CA . LEU A 1 74 ? 9.685 -4.758 -12.196 1.00 91.44 74 LEU A CA 1
ATOM 586 C C . LEU A 1 74 ? 8.992 -3.883 -13.239 1.00 91.44 74 LEU A C 1
ATOM 588 O O . LEU A 1 74 ? 9.502 -2.813 -13.572 1.00 91.44 74 LEU A O 1
ATOM 592 N N . LEU A 1 75 ? 7.847 -4.338 -13.737 1.00 94.50 75 LEU A N 1
ATOM 593 C CA . LEU A 1 75 ? 6.980 -3.599 -14.649 1.00 94.50 75 LEU A CA 1
ATOM 594 C C . LEU A 1 75 ? 5.583 -3.458 -14.053 1.00 94.50 75 LEU A C 1
ATOM 596 O O . LEU A 1 75 ? 5.192 -4.217 -13.168 1.00 94.50 75 LEU A O 1
ATOM 600 N N . ILE A 1 76 ? 4.821 -2.497 -14.571 1.00 96.25 76 ILE A N 1
ATOM 601 C CA . ILE A 1 76 ? 3.396 -2.374 -14.274 1.00 96.25 76 ILE A CA 1
ATOM 602 C C . ILE A 1 76 ? 2.659 -3.491 -15.019 1.00 96.25 76 ILE A C 1
ATOM 604 O O . ILE A 1 76 ? 2.678 -3.526 -16.245 1.00 96.25 76 ILE A O 1
ATOM 608 N N . ALA A 1 77 ? 1.980 -4.369 -14.281 1.00 94.06 77 ALA A N 1
ATOM 609 C CA . ALA A 1 77 ? 1.371 -5.583 -14.831 1.00 94.06 77 ALA A CA 1
ATOM 610 C C . ALA A 1 77 ? 0.158 -5.321 -15.746 1.00 94.06 77 ALA A C 1
ATOM 612 O O . ALA A 1 77 ? -0.204 -6.154 -16.568 1.00 94.06 77 ALA A O 1
ATOM 613 N N . ASN A 1 78 ? -0.524 -4.184 -15.580 1.00 92.62 78 ASN A N 1
ATOM 614 C CA . ASN A 1 78 ? -1.732 -3.829 -16.335 1.00 92.62 78 ASN A CA 1
ATOM 615 C C . ASN A 1 78 ? -1.755 -2.319 -16.632 1.00 92.62 78 ASN A C 1
ATOM 617 O O . ASN A 1 78 ? -0.733 -1.720 -16.923 1.00 92.62 78 ASN A O 1
ATOM 621 N N . THR A 1 79 ? -2.915 -1.666 -16.557 1.00 93.81 79 THR A N 1
ATOM 622 C CA . THR A 1 79 ? -3.073 -0.216 -16.781 1.00 93.81 79 THR A CA 1
ATOM 623 C C . THR A 1 79 ? -3.432 0.546 -15.506 1.00 93.81 79 THR A C 1
ATOM 625 O O . THR A 1 79 ? -3.714 1.741 -15.546 1.00 93.81 79 THR A O 1
ATOM 628 N N . THR A 1 80 ? -3.499 -0.145 -14.368 1.00 93.81 80 THR A N 1
ATOM 629 C CA . THR A 1 80 ? -3.857 0.442 -13.076 1.00 93.81 80 THR A CA 1
ATOM 630 C C . THR A 1 80 ? -2.808 0.064 -12.052 1.00 93.81 80 THR A C 1
ATOM 632 O O . THR A 1 80 ? -2.553 -1.117 -11.821 1.00 93.81 80 THR A O 1
ATOM 635 N N . VAL A 1 81 ? -2.247 1.086 -11.415 1.00 95.44 81 VAL A N 1
ATOM 636 C CA . VAL A 1 81 ? -1.317 0.972 -10.297 1.00 95.44 81 VAL A CA 1
ATOM 637 C C . VAL A 1 81 ? -1.938 1.681 -9.114 1.00 95.44 81 VAL A C 1
ATOM 639 O O . VAL A 1 81 ? -2.412 2.809 -9.244 1.00 95.44 81 VAL A O 1
ATOM 642 N N . ARG A 1 82 ? -1.927 1.013 -7.966 1.00 95.31 82 ARG A N 1
ATOM 643 C CA . ARG A 1 82 ? -2.310 1.594 -6.685 1.00 95.31 82 ARG A CA 1
ATOM 644 C C . ARG A 1 82 ? -1.174 1.387 -5.712 1.00 95.31 82 ARG A C 1
ATOM 646 O O . ARG A 1 82 ? -0.479 0.376 -5.756 1.00 95.31 82 ARG A O 1
ATOM 653 N N . GLY A 1 83 ? -1.001 2.355 -4.836 1.00 94.25 83 GLY A N 1
ATOM 654 C CA . GLY A 1 83 ? 0.056 2.327 -3.853 1.00 94.25 83 GLY A CA 1
ATOM 655 C C . GLY A 1 83 ? -0.083 3.473 -2.875 1.00 94.25 83 GLY A C 1
ATOM 656 O O . GLY A 1 83 ? -1.041 4.244 -2.920 1.00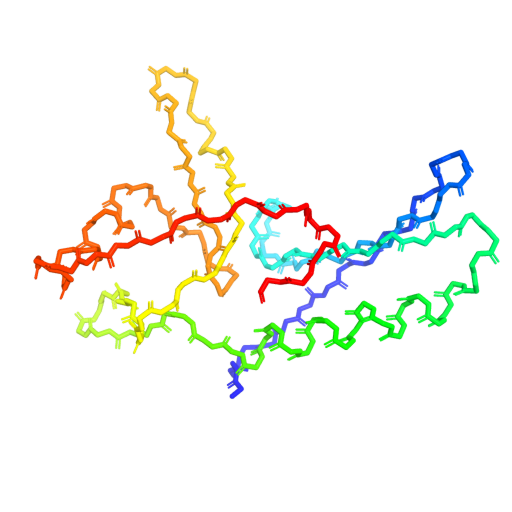 94.25 83 GLY A O 1
ATOM 657 N N . ARG A 1 84 ? 0.900 3.574 -1.994 1.00 94.69 84 ARG A N 1
ATOM 658 C CA . ARG A 1 84 ? 1.003 4.632 -0.994 1.00 94.69 84 ARG A CA 1
ATOM 659 C C . ARG A 1 84 ? 2.195 5.512 -1.335 1.00 94.69 84 ARG A C 1
ATOM 661 O O . ARG A 1 84 ? 3.272 4.985 -1.587 1.00 94.69 84 ARG A O 1
ATOM 668 N N . ILE A 1 85 ? 1.999 6.826 -1.373 1.00 94.56 85 ILE A N 1
ATOM 669 C CA . ILE A 1 85 ? 3.103 7.782 -1.516 1.00 94.56 85 ILE A CA 1
ATOM 670 C C . ILE A 1 85 ? 3.767 7.933 -0.150 1.00 94.56 85 ILE A C 1
ATOM 672 O O . ILE A 1 85 ? 3.077 8.125 0.847 1.00 94.56 85 ILE A O 1
ATOM 676 N N . GLU A 1 86 ? 5.091 7.856 -0.119 1.00 92.75 86 GLU A N 1
ATOM 677 C CA . GLU A 1 86 ? 5.907 7.958 1.086 1.00 92.75 86 GLU A CA 1
ATOM 678 C C . GLU A 1 86 ? 7.076 8.920 0.868 1.00 92.75 86 GLU A C 1
ATOM 680 O O . GLU A 1 86 ? 7.470 9.224 -0.263 1.00 92.75 86 GLU A O 1
ATOM 685 N N . TRP A 1 87 ? 7.656 9.416 1.958 1.00 91.00 87 TRP A N 1
ATOM 686 C CA . TRP A 1 87 ? 8.876 10.214 1.870 1.00 91.00 87 TRP A CA 1
ATOM 687 C C . TRP A 1 87 ? 10.080 9.318 1.575 1.00 91.00 87 TRP A C 1
ATOM 689 O O . TRP A 1 87 ? 10.225 8.234 2.143 1.00 91.00 87 TRP A O 1
ATOM 699 N N . ASN A 1 88 ? 10.965 9.768 0.682 1.00 88.25 88 ASN A N 1
ATOM 700 C CA . ASN A 1 88 ? 12.127 8.974 0.319 1.00 88.25 88 ASN A CA 1
ATOM 701 C C . ASN A 1 88 ? 13.250 8.969 1.376 1.00 88.25 88 ASN A C 1
ATOM 703 O O . ASN A 1 88 ? 14.148 8.141 1.257 1.00 88.25 88 ASN A O 1
ATOM 707 N N . GLY A 1 89 ? 13.192 9.835 2.394 1.00 87.38 89 GLY A N 1
ATOM 708 C CA . GLY A 1 89 ? 14.224 9.965 3.430 1.00 87.38 89 GLY A CA 1
ATOM 709 C C . GLY A 1 89 ? 15.350 10.950 3.089 1.00 87.38 89 GLY A C 1
ATOM 710 O O . GLY A 1 89 ? 16.237 11.159 3.910 1.00 87.38 89 GLY A O 1
ATOM 711 N N . GLU A 1 90 ? 15.318 11.578 1.908 1.00 88.38 90 GLU A N 1
ATOM 712 C CA . GLU A 1 90 ? 16.364 12.494 1.444 1.00 88.38 90 GLU A CA 1
ATOM 713 C C . GLU A 1 90 ? 15.966 13.959 1.657 1.00 88.38 90 GLU A C 1
ATOM 715 O O . GLU A 1 90 ? 14.989 14.453 1.087 1.00 88.38 90 GLU A O 1
ATOM 720 N N . GLU A 1 91 ? 16.750 14.688 2.454 1.00 88.00 91 GLU A N 1
ATOM 721 C CA . GLU A 1 91 ? 16.469 16.093 2.787 1.00 88.00 91 GLU A CA 1
ATOM 722 C C . GLU A 1 91 ? 16.881 17.072 1.677 1.00 88.00 91 GLU A C 1
ATOM 724 O O . GLU A 1 91 ? 16.226 18.089 1.451 1.00 88.00 91 GLU A O 1
ATOM 729 N N . HIS A 1 92 ? 17.982 16.790 0.976 1.00 86.62 92 HIS A N 1
ATOM 730 C CA . HIS A 1 92 ? 18.592 17.731 0.028 1.00 86.62 92 HIS A CA 1
ATOM 731 C C . HIS A 1 92 ? 18.111 17.564 -1.419 1.00 86.62 92 HIS A C 1
ATOM 733 O O . HIS A 1 92 ? 18.372 18.425 -2.260 1.00 86.62 92 HIS A O 1
ATOM 739 N N . ALA A 1 93 ? 17.394 16.480 -1.707 1.00 82.88 93 ALA A N 1
ATOM 740 C CA . ALA A 1 93 ? 16.772 16.211 -2.998 1.00 82.88 93 ALA A CA 1
ATOM 741 C C . ALA A 1 93 ? 15.425 15.498 -2.784 1.00 82.88 93 ALA A C 1
ATOM 743 O O . ALA A 1 93 ? 15.277 14.333 -3.161 1.00 82.88 93 ALA A O 1
ATOM 744 N N . PRO A 1 94 ? 14.448 16.169 -2.143 1.00 84.56 94 PRO A N 1
ATOM 745 C CA . PRO A 1 94 ? 13.211 15.522 -1.744 1.00 84.56 94 PRO A CA 1
ATOM 746 C C . PRO A 1 94 ? 12.427 15.0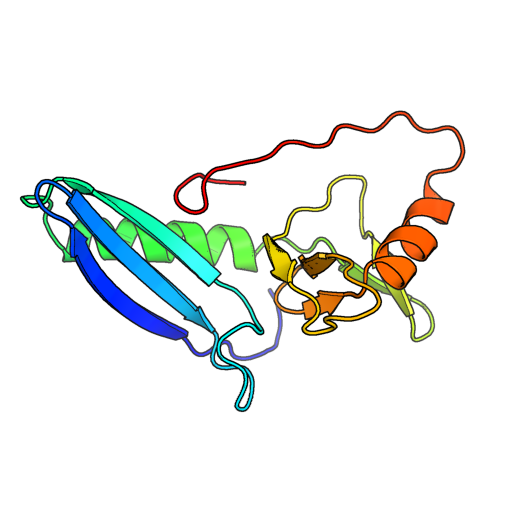86 -2.981 1.00 84.56 94 PRO A C 1
ATOM 748 O O . PRO A 1 94 ? 12.030 15.900 -3.818 1.00 84.56 94 PRO A O 1
ATOM 751 N N . GLN A 1 95 ? 12.195 13.783 -3.075 1.00 91.62 95 GLN A N 1
ATOM 752 C CA . GLN A 1 95 ? 11.269 13.171 -4.015 1.00 91.62 95 GLN A CA 1
ATOM 753 C C . GLN A 1 95 ? 10.375 12.203 -3.236 1.00 91.62 95 GLN A C 1
ATOM 755 O O . GLN A 1 95 ? 10.792 11.667 -2.208 1.00 91.62 95 GLN A O 1
ATOM 760 N N . PRO A 1 96 ? 9.130 11.975 -3.671 1.00 93.44 96 PRO A N 1
ATOM 761 C CA . PRO A 1 96 ? 8.353 10.882 -3.115 1.00 93.44 96 PRO A CA 1
ATOM 762 C C . PRO A 1 96 ? 8.982 9.540 -3.500 1.00 93.44 96 PRO A C 1
ATOM 764 O O . PRO A 1 96 ? 9.548 9.391 -4.575 1.00 93.44 96 PRO A O 1
ATOM 767 N N . CYS A 1 97 ? 8.819 8.535 -2.661 1.00 94.06 97 CYS A N 1
ATOM 768 C CA . CYS A 1 97 ? 8.852 7.144 -3.097 1.00 94.06 97 CYS A CA 1
ATOM 769 C C . CYS A 1 97 ? 7.422 6.597 -3.039 1.00 94.06 97 CYS A C 1
ATOM 771 O O . CYS A 1 97 ? 6.519 7.240 -2.495 1.00 94.06 97 CYS A O 1
ATOM 773 N N . VAL A 1 98 ? 7.186 5.433 -3.635 1.00 95.00 98 VAL A N 1
ATOM 774 C CA . VAL A 1 98 ? 5.874 4.789 -3.580 1.00 95.00 98 VAL A CA 1
ATOM 775 C C . VAL A 1 98 ? 5.986 3.352 -3.103 1.00 95.00 98 VAL A C 1
ATOM 777 O O . VAL A 1 98 ? 6.922 2.636 -3.445 1.00 95.00 98 VAL A O 1
ATOM 780 N N . MET A 1 99 ? 4.993 2.923 -2.335 1.00 94.44 99 MET A N 1
ATOM 781 C CA . MET A 1 99 ? 4.813 1.544 -1.907 1.00 94.44 99 MET A CA 1
ATOM 782 C C . MET A 1 99 ? 3.739 0.903 -2.776 1.00 94.44 99 MET A C 1
ATOM 784 O O . MET A 1 99 ? 2.558 1.224 -2.634 1.00 94.44 99 MET A O 1
ATOM 788 N N . ILE A 1 100 ? 4.144 0.015 -3.680 1.00 95.06 100 ILE A N 1
ATOM 789 C CA . ILE A 1 100 ? 3.255 -0.716 -4.592 1.00 95.06 100 ILE A CA 1
ATOM 790 C C . ILE A 1 100 ? 3.439 -2.205 -4.319 1.00 95.06 100 ILE A C 1
ATOM 792 O O . ILE A 1 100 ? 4.565 -2.693 -4.282 1.00 95.06 100 ILE A O 1
ATOM 796 N N . ASP A 1 101 ? 2.344 -2.931 -4.099 1.00 93.62 101 ASP A N 1
ATOM 797 C CA . ASP A 1 101 ? 2.366 -4.350 -3.718 1.00 93.62 101 ASP A CA 1
ATOM 798 C C . ASP A 1 101 ? 3.298 -4.651 -2.522 1.00 93.62 101 ASP A C 1
ATOM 800 O O . ASP A 1 101 ? 3.971 -5.684 -2.486 1.00 93.62 101 ASP A O 1
ATOM 804 N N . GLY A 1 102 ? 3.367 -3.731 -1.551 1.00 91.56 102 GLY A N 1
ATOM 805 C CA . GLY A 1 102 ? 4.244 -3.833 -0.376 1.00 91.56 102 GLY A CA 1
ATOM 806 C C . GLY A 1 102 ? 5.725 -3.554 -0.665 1.00 91.56 102 GLY A C 1
ATOM 807 O O . GLY A 1 102 ? 6.555 -3.594 0.238 1.00 91.56 102 GLY A O 1
ATOM 808 N N . ARG A 1 103 ? 6.083 -3.221 -1.909 1.00 91.25 103 ARG A N 1
ATOM 809 C CA . ARG A 1 103 ? 7.461 -2.947 -2.328 1.00 91.25 103 ARG A CA 1
ATOM 810 C C . ARG A 1 103 ? 7.696 -1.457 -2.474 1.00 91.25 103 ARG A C 1
ATOM 812 O O . ARG A 1 103 ? 6.890 -0.754 -3.081 1.00 91.25 103 ARG A O 1
ATOM 819 N N . ARG A 1 104 ? 8.836 -1.003 -1.962 1.00 92.62 104 ARG A N 1
ATOM 820 C CA . ARG A 1 104 ? 9.313 0.361 -2.157 1.00 92.62 104 ARG A CA 1
ATOM 821 C C . ARG A 1 104 ? 9.856 0.534 -3.570 1.00 92.62 104 ARG A C 1
ATOM 823 O O . ARG A 1 104 ? 10.707 -0.241 -3.998 1.00 92.62 104 ARG A O 1
ATOM 830 N N . ILE A 1 105 ? 9.375 1.560 -4.260 1.00 93.56 105 ILE A N 1
ATOM 831 C CA . ILE A 1 105 ? 9.790 1.958 -5.603 1.00 93.56 105 ILE A CA 1
ATOM 832 C C . ILE A 1 105 ? 10.168 3.439 -5.553 1.00 93.56 105 ILE A C 1
ATOM 834 O O . ILE A 1 105 ? 9.369 4.281 -5.132 1.00 93.56 105 ILE A O 1
ATOM 838 N N . GLU A 1 106 ? 11.387 3.765 -5.974 1.00 93.88 106 GLU A N 1
ATOM 839 C CA . GLU A 1 106 ? 11.833 5.155 -6.058 1.00 93.88 106 GLU A CA 1
ATOM 840 C C . GLU A 1 106 ? 11.131 5.882 -7.213 1.00 93.88 106 GLU A C 1
ATOM 842 O O . GLU A 1 106 ? 10.721 5.271 -8.204 1.00 93.88 106 GLU A O 1
ATOM 847 N N . TRP A 1 107 ? 11.001 7.210 -7.117 1.00 94.81 107 TRP A N 1
ATOM 848 C CA . TRP A 1 107 ? 10.264 7.991 -8.121 1.00 94.81 107 TRP A CA 1
ATOM 849 C C . TRP A 1 107 ? 10.790 7.802 -9.545 1.00 94.81 107 TRP A C 1
ATOM 851 O O . TRP A 1 107 ? 10.017 7.700 -10.498 1.00 94.81 107 TRP A O 1
ATOM 861 N N . ASN A 1 108 ? 12.115 7.735 -9.689 1.00 93.88 108 ASN A N 1
ATOM 862 C CA . ASN A 1 108 ? 12.763 7.545 -10.983 1.00 93.88 108 ASN A CA 1
ATOM 863 C C . ASN A 1 108 ? 12.461 6.163 -11.575 1.00 93.88 108 ASN A C 1
ATOM 865 O O . ASN A 1 108 ? 12.273 6.055 -12.786 1.00 93.88 108 ASN A O 1
ATOM 869 N N . ASP A 1 109 ? 12.359 5.130 -10.735 1.00 94.88 109 ASP A N 1
ATOM 870 C CA . ASP A 1 109 ? 12.014 3.780 -11.180 1.00 94.88 109 ASP A CA 1
ATOM 871 C C . ASP A 1 109 ? 10.552 3.716 -11.626 1.00 94.88 109 ASP A C 1
ATOM 873 O O . ASP A 1 109 ? 10.261 3.181 -12.696 1.00 94.88 109 ASP A O 1
ATOM 877 N N . LEU A 1 110 ? 9.635 4.342 -10.876 1.00 95.12 110 LEU A N 1
ATOM 878 C CA . LEU A 1 110 ? 8.240 4.489 -11.303 1.00 95.12 110 LEU A CA 1
ATOM 879 C C . LEU A 1 110 ? 8.151 5.231 -12.647 1.00 95.12 110 LEU A C 1
ATOM 881 O O . LEU A 1 110 ? 7.452 4.788 -13.557 1.00 95.12 110 LEU A O 1
ATOM 885 N N . GLY A 1 111 ? 8.895 6.331 -12.799 1.00 94.75 111 GLY A N 1
ATOM 886 C CA . GLY A 1 111 ? 8.976 7.086 -14.049 1.00 94.75 111 GLY A CA 1
ATOM 887 C C . GLY A 1 111 ? 9.487 6.247 -15.224 1.00 94.75 111 GLY A C 1
ATOM 888 O O . GLY A 1 111 ? 8.944 6.337 -16.324 1.00 94.75 111 GLY A O 1
ATOM 889 N N . ALA A 1 112 ? 10.477 5.382 -14.995 1.00 94.69 112 ALA A N 1
ATOM 890 C CA . ALA A 1 112 ? 10.973 4.457 -16.009 1.00 94.69 112 ALA A CA 1
ATOM 891 C C . ALA A 1 112 ? 9.918 3.411 -16.408 1.00 94.69 112 ALA A C 1
ATOM 893 O O . ALA A 1 112 ? 9.786 3.109 -17.594 1.00 94.69 112 ALA A O 1
ATOM 894 N N . MET A 1 113 ? 9.128 2.897 -15.456 1.00 95.62 113 MET A N 1
ATOM 895 C CA . MET A 1 113 ? 8.028 1.967 -15.752 1.00 95.62 113 MET A CA 1
ATOM 896 C C . MET A 1 113 ? 6.938 2.613 -16.621 1.00 95.62 113 MET A C 1
ATOM 898 O O . MET A 1 113 ? 6.345 1.940 -17.465 1.00 95.62 113 MET A O 1
ATOM 902 N N . LEU A 1 114 ? 6.697 3.921 -16.470 1.00 95.31 114 LEU A N 1
ATOM 903 C CA . LEU A 1 114 ? 5.702 4.650 -17.264 1.00 95.31 114 LEU A CA 1
ATOM 904 C C . LEU A 1 114 ? 6.062 4.771 -18.754 1.00 95.31 114 LEU A C 1
ATOM 906 O O . LEU A 1 114 ? 5.167 5.012 -19.564 1.00 95.31 114 LEU A O 1
ATOM 910 N N . LEU A 1 115 ? 7.325 4.553 -19.144 1.00 94.12 115 LEU A N 1
ATOM 911 C CA . LEU A 1 115 ? 7.735 4.558 -20.557 1.00 94.12 115 LEU A CA 1
ATOM 912 C C . LEU A 1 115 ? 6.979 3.515 -21.395 1.00 94.12 115 LEU A C 1
ATOM 914 O O . LEU A 1 115 ? 6.792 3.718 -22.591 1.00 94.12 115 LEU A O 1
ATOM 918 N N . ALA A 1 116 ? 6.488 2.435 -20.777 1.00 92.69 116 ALA A N 1
ATOM 919 C CA . ALA A 1 116 ? 5.662 1.430 -21.449 1.00 92.69 116 ALA A CA 1
ATOM 920 C C . ALA A 1 116 ? 4.299 1.972 -21.940 1.00 92.69 116 ALA A C 1
ATOM 922 O O . ALA A 1 116 ? 3.647 1.335 -22.765 1.00 92.69 116 ALA A O 1
ATOM 923 N N . PHE A 1 117 ? 3.876 3.148 -21.463 1.00 95.69 117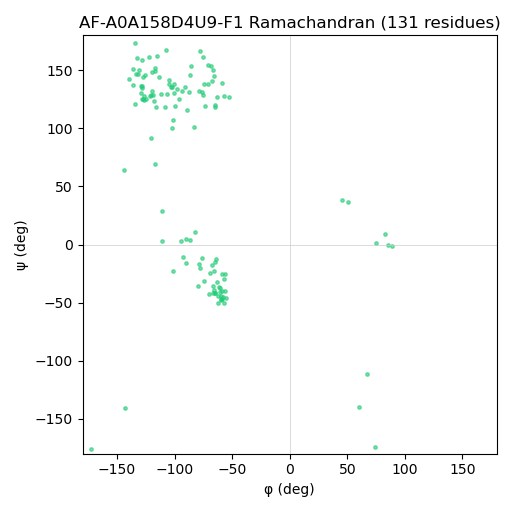 PHE A N 1
ATOM 924 C CA . PHE A 1 117 ? 2.582 3.771 -21.761 1.00 95.69 117 PHE A CA 1
ATOM 925 C C . PHE A 1 117 ? 2.723 5.031 -22.631 1.00 95.69 117 PHE A C 1
ATOM 927 O O . PHE A 1 117 ? 1.910 5.953 -22.543 1.00 95.69 117 PHE A O 1
ATOM 934 N N . GLU A 1 118 ? 3.755 5.106 -23.477 1.00 96.06 118 GLU A N 1
ATOM 935 C CA . GLU A 1 118 ? 3.943 6.233 -24.396 1.00 96.06 118 GLU A CA 1
ATOM 936 C C . GLU A 1 118 ? 2.679 6.495 -25.242 1.00 96.06 118 GLU A C 1
ATOM 938 O O . GLU A 1 118 ? 2.128 5.599 -25.882 1.00 96.06 118 GLU A O 1
ATOM 943 N N . GLY A 1 119 ? 2.198 7.744 -25.227 1.00 96.94 119 GLY A N 1
ATOM 944 C CA . GLY A 1 119 ? 0.996 8.170 -25.953 1.00 96.94 119 GLY A CA 1
ATOM 945 C C . GLY A 1 119 ? -0.336 7.939 -25.226 1.00 96.94 119 GLY A C 1
ATOM 946 O O . GLY A 1 119 ? -1.382 8.309 -25.760 1.00 96.94 119 GLY A O 1
ATOM 947 N N . TRP A 1 120 ? -0.327 7.371 -24.017 1.00 97.25 120 TRP A N 1
ATOM 948 C CA . TRP A 1 120 ? -1.539 7.147 -23.227 1.00 97.25 120 TRP A CA 1
ATOM 949 C C . TRP A 1 120 ? -1.924 8.381 -22.403 1.00 97.25 120 TRP A C 1
ATOM 951 O O . TRP A 1 120 ? -1.089 9.192 -22.005 1.00 97.25 120 TRP A O 1
ATOM 961 N N . GLN A 1 121 ? -3.217 8.509 -22.109 1.00 97.25 121 GLN A N 1
ATOM 962 C CA . GLN A 1 121 ? -3.717 9.446 -21.102 1.00 97.25 121 GLN A CA 1
ATOM 963 C C . GLN A 1 121 ? -3.688 8.776 -19.724 1.00 97.25 121 GLN A C 1
ATOM 965 O O . GLN A 1 121 ? -3.954 7.579 -19.619 1.00 97.25 121 GLN A O 1
ATOM 970 N N . PHE A 1 122 ? -3.413 9.541 -18.665 1.00 95.81 122 PHE A N 1
ATOM 971 C CA . PHE A 1 122 ? -3.376 9.022 -17.296 1.00 95.81 122 PHE A CA 1
ATOM 972 C C . PHE A 1 122 ? -4.240 9.852 -16.341 1.00 95.81 122 PHE A C 1
ATOM 974 O O . PHE A 1 122 ? -4.544 11.019 -16.595 1.00 95.81 122 PHE A O 1
ATOM 981 N N . ARG A 1 123 ? -4.626 9.230 -15.224 1.00 96.19 123 ARG A N 1
ATOM 982 C CA . ARG A 1 123 ? -5.314 9.868 -14.100 1.00 96.19 123 ARG A CA 1
ATOM 983 C C . ARG A 1 123 ? -4.587 9.512 -12.813 1.00 96.19 123 ARG A C 1
ATOM 985 O O . ARG A 1 123 ? -4.248 8.351 -12.606 1.00 96.19 123 ARG A O 1
ATOM 992 N N . LEU A 1 124 ? -4.410 10.509 -11.956 1.00 94.88 124 LEU A N 1
ATOM 993 C CA . LEU A 1 124 ? -3.875 10.353 -10.613 1.00 94.88 124 LEU A CA 1
ATOM 994 C C . LEU A 1 124 ? -4.935 10.817 -9.610 1.00 94.88 124 LEU A C 1
ATOM 996 O O . LEU A 1 124 ? -5.486 11.906 -9.758 1.00 94.88 124 LEU A O 1
ATOM 1000 N N . GLU A 1 125 ? -5.230 9.979 -8.624 1.00 96.12 125 GLU A N 1
ATOM 1001 C CA . GLU A 1 125 ? -6.260 10.214 -7.611 1.00 96.12 125 GLU A CA 1
ATOM 1002 C C . GLU A 1 125 ? -5.638 10.055 -6.225 1.00 96.12 125 GLU A C 1
ATOM 1004 O O . GLU A 1 125 ? -4.948 9.070 -5.965 1.00 96.12 125 GLU A O 1
ATOM 1009 N N . MET A 1 126 ? -5.829 11.062 -5.371 1.00 95.94 126 MET A N 1
ATOM 1010 C CA . MET A 1 126 ? -5.360 11.050 -3.985 1.00 95.94 126 MET A CA 1
ATOM 1011 C C . MET A 1 126 ? -6.513 10.602 -3.092 1.00 95.94 126 MET A C 1
ATOM 1013 O O . MET A 1 126 ? -7.583 11.206 -3.142 1.00 95.94 126 MET A O 1
ATOM 1017 N N . LEU A 1 127 ? -6.279 9.569 -2.288 1.00 95.50 127 LEU A N 1
ATOM 1018 C CA . LEU A 1 127 ? -7.260 8.988 -1.372 1.00 95.50 127 LEU A CA 1
ATOM 1019 C C . LEU A 1 127 ? -6.777 9.138 0.069 1.00 95.50 127 LEU A C 1
ATOM 1021 O O . LEU A 1 127 ? -5.567 9.129 0.319 1.00 95.50 127 LEU A O 1
ATOM 1025 N N . ASP A 1 128 ? -7.712 9.258 1.012 1.00 95.00 128 ASP A N 1
ATOM 1026 C CA . ASP A 1 128 ? -7.366 9.177 2.428 1.00 95.00 128 ASP A CA 1
ATOM 1027 C C . ASP A 1 128 ? -6.864 7.754 2.752 1.00 95.00 128 ASP A C 1
ATOM 1029 O O . ASP A 1 128 ? -7.373 6.784 2.180 1.00 95.00 128 ASP A O 1
ATOM 1033 N N . PRO A 1 129 ? -5.889 7.561 3.662 1.00 92.81 129 PRO A N 1
ATOM 1034 C CA . PRO A 1 129 ? -5.403 6.219 4.000 1.00 92.81 129 PRO A CA 1
ATOM 1035 C C . PRO A 1 129 ? -6.503 5.255 4.484 1.00 92.81 129 PRO A C 1
ATOM 1037 O O . PRO A 1 129 ? -6.370 4.027 4.363 1.00 92.81 129 PRO A O 1
ATOM 1040 N N . SER A 1 130 ? -7.597 5.791 5.032 1.00 93.50 130 SER A N 1
ATOM 1041 C CA . SER A 1 130 ? -8.748 5.011 5.477 1.00 93.50 130 SER A CA 1
ATOM 1042 C C . SER A 1 130 ? -9.671 4.544 4.341 1.00 93.50 130 SER A C 1
ATOM 1044 O O . SER A 1 130 ? -10.343 3.516 4.499 1.00 93.50 130 SER A O 1
ATOM 1046 N N . ASP A 1 131 ? -9.615 5.179 3.168 1.00 93.62 131 ASP A N 1
ATOM 1047 C CA . ASP A 1 131 ? -10.428 4.847 1.993 1.00 93.62 131 ASP A CA 1
ATOM 1048 C C . ASP A 1 131 ? -9.951 3.569 1.279 1.00 93.62 131 ASP A C 1
ATOM 1050 O O . ASP A 1 131 ? -8.835 3.078 1.478 1.00 93.62 131 ASP A O 1
ATOM 1054 N N . GLU A 1 132 ? -10.819 2.977 0.456 1.00 86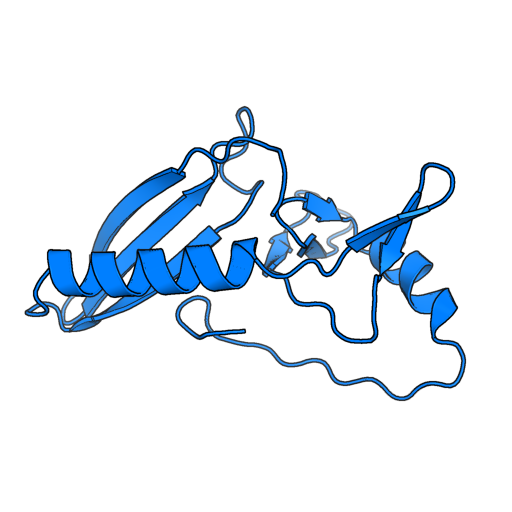.44 132 GLU A N 1
ATOM 1055 C CA . GLU A 1 132 ? -10.463 1.843 -0.409 1.00 86.44 132 GLU A CA 1
ATOM 1056 C C . GLU A 1 132 ? -9.907 2.367 -1.744 1.00 86.44 132 GLU A C 1
ATOM 1058 O O . GLU A 1 132 ? -10.527 3.228 -2.367 1.00 86.44 132 GLU A O 1
ATOM 1063 N N . ALA A 1 133 ? -8.758 1.835 -2.177 1.00 80.88 133 ALA A N 1
ATOM 1064 C CA . ALA A 1 133 ? -8.092 2.207 -3.429 1.00 80.88 133 ALA A CA 1
ATOM 1065 C C . ALA A 1 133 ? -8.565 1.385 -4.637 1.00 80.88 133 ALA A C 1
ATOM 1067 O O . ALA A 1 133 ? -8.707 0.148 -4.517 1.00 80.88 133 ALA A O 1
#

Radius of gyration: 16.43 Å; Cα contacts (8 Å, |Δi|>4): 195; chains: 1; bounding box: 37×35×46 Å

Secondary structure (DSSP, 8-state):
--SS---EEEEEEEETTEEEEEEEE--TT-TTSS-EEEEEEETTS-HHHHHHHHHHHHHHHHH---EEEETTEEEESSS----EEEE-S-SSS--EEEEETTEEEEHHHHHHHGGGGTT---------TTS--

Mean predicted aligned error: 4.53 Å